Protein AF-A0A954GQ47-F1 (afdb_monomer)

Secondary structure (DSSP, 8-state):
----TT--EEEE--EETTTTEE-SPPPHHHHHHHHH---TT--EEEEEE--TT----B---HHHHTTTT-TT--EEEEEE-BPTTHHHHHHTSHHHHTS--EEEEEE-----

Nearest PDB structures (foldseek):
  8buu-assembly1_k  TM=4.950E-01  e=6.517E-01  Bacillus subtilis subsp. subtilis str. 168
  8fmw-assembly1_K  TM=4.708E-01  e=1.152E+00  Borreliella burgdorferi B31
  4v87-assembly2_CN  TM=4.931E-01  e=1.685E+00  Thermus thermophilus HB8
  8rd8-assembly1_KU  TM=4.985E-01  e=2.312E+00  Psychrobacter urativorans
  8apo-assembly1_Bk  TM=5.181E-01  e=4.088E+00  Polytomella magna

Radius of gyration: 13.81 Å; Cα contacts (8 Å, |Δi|>4): 212; chains: 1; bounding box: 42×29×35 Å

Mean predicted aligned error: 5.72 Å

Structure (mmCIF, N/CA/C/O backbone):
data_AF-A0A954GQ47-F1
#
_entry.id   AF-A0A954GQ47-F1
#
loop_
_atom_site.group_PDB
_atom_site.id
_atom_site.type_symbol
_atom_site.label_atom_id
_atom_site.label_alt_id
_atom_site.label_comp_id
_atom_site.label_asym_id
_atom_site.label_entity_id
_atom_site.label_seq_id
_atom_site.pdbx_PDB_ins_code
_atom_site.Cartn_x
_atom_site.Cartn_y
_atom_site.Cartn_z
_atom_site.occupancy
_atom_site.B_iso_or_equiv
_atom_site.auth_seq_id
_atom_site.auth_comp_id
_atom_site.auth_asym_id
_atom_site.auth_atom_id
_atom_site.pdbx_PDB_model_num
ATOM 1 N N . PRO A 1 1 ? -11.520 4.545 -7.623 1.00 65.44 1 PRO A N 1
ATOM 2 C CA . PRO A 1 1 ? -11.484 4.046 -6.224 1.00 65.44 1 PRO A CA 1
ATOM 3 C C . PRO A 1 1 ? -12.408 2.837 -6.035 1.00 65.44 1 PRO A C 1
ATOM 5 O O . PRO A 1 1 ? -13.519 2.845 -6.560 1.00 65.44 1 PRO A O 1
ATOM 8 N N . LEU A 1 2 ? -11.940 1.814 -5.318 1.00 77.38 2 LEU A N 1
ATOM 9 C CA . LEU A 1 2 ? -12.706 0.615 -4.978 1.00 77.38 2 LEU A CA 1
ATOM 10 C C . LEU A 1 2 ? -13.502 0.853 -3.686 1.00 77.38 2 LEU A C 1
ATOM 12 O O . LEU A 1 2 ? -13.011 1.496 -2.760 1.00 77.38 2 LEU A O 1
ATOM 16 N N . SER A 1 3 ? -14.732 0.339 -3.625 1.00 79.25 3 SER A N 1
ATOM 17 C CA . SER A 1 3 ? -15.572 0.373 -2.424 1.00 79.25 3 SER A CA 1
ATOM 18 C C . SER A 1 3 ? -16.220 -0.991 -2.241 1.00 79.25 3 SER A C 1
ATOM 20 O O . SER A 1 3 ? -17.156 -1.357 -2.950 1.00 79.25 3 SER A O 1
ATOM 22 N N . ILE A 1 4 ? -15.653 -1.772 -1.327 1.00 88.44 4 ILE A N 1
ATOM 23 C CA . ILE A 1 4 ? -16.102 -3.128 -1.013 1.00 88.44 4 ILE A CA 1
ATOM 24 C C . ILE A 1 4 ? -16.188 -3.196 0.515 1.00 88.44 4 ILE A C 1
ATOM 26 O O . ILE A 1 4 ? -15.195 -3.506 1.173 1.00 88.44 4 ILE A O 1
ATOM 30 N N . PRO A 1 5 ? -17.339 -2.837 1.110 1.00 86.25 5 PRO A N 1
ATOM 31 C CA . PRO A 1 5 ? -17.437 -2.605 2.549 1.00 86.25 5 PRO A CA 1
ATOM 32 C C . PRO A 1 5 ? -17.184 -3.870 3.369 1.00 86.25 5 PRO A C 1
ATOM 34 O O . PRO A 1 5 ? -16.755 -3.768 4.506 1.00 86.25 5 PRO A O 1
ATOM 37 N N . THR A 1 6 ? -17.403 -5.058 2.808 1.00 93.81 6 THR A N 1
ATOM 38 C CA . THR A 1 6 ? -17.178 -6.347 3.481 1.00 93.81 6 THR A CA 1
ATOM 39 C C . THR A 1 6 ? -15.790 -6.939 3.222 1.00 93.81 6 THR A C 1
ATOM 41 O O . THR A 1 6 ? -15.551 -8.084 3.593 1.00 93.81 6 THR A O 1
ATOM 44 N N . LEU A 1 7 ? -14.892 -6.220 2.539 1.00 96.38 7 LEU A N 1
ATOM 45 C CA . LEU A 1 7 ? -13.563 -6.732 2.216 1.00 96.38 7 LEU A CA 1
ATOM 46 C C . LEU A 1 7 ? -12.706 -6.816 3.481 1.00 96.38 7 LEU A C 1
ATOM 48 O O . LEU A 1 7 ? -12.434 -5.797 4.108 1.00 96.38 7 LEU A O 1
ATOM 52 N N . GLU A 1 8 ? -12.263 -8.023 3.829 1.00 96.69 8 GLU A N 1
ATOM 53 C CA . GLU A 1 8 ? -11.379 -8.254 4.981 1.00 96.69 8 GLU A CA 1
ATOM 54 C C . GLU A 1 8 ? -9.912 -8.459 4.581 1.00 96.69 8 GLU A C 1
ATOM 56 O O . GLU A 1 8 ? -9.016 -8.199 5.385 1.00 96.69 8 GLU A O 1
ATOM 61 N N . ARG A 1 9 ? -9.661 -8.884 3.339 1.00 96.69 9 ARG A N 1
ATOM 62 C CA . ARG A 1 9 ? -8.326 -9.144 2.799 1.00 96.69 9 ARG A CA 1
ATOM 63 C C . ARG A 1 9 ? -8.213 -8.649 1.362 1.00 96.69 9 ARG A C 1
ATOM 65 O O . ARG A 1 9 ? -9.130 -8.861 0.571 1.00 96.69 9 ARG A O 1
ATOM 72 N N . LEU A 1 10 ? -7.091 -8.011 1.047 1.00 95.50 10 LEU A N 1
ATOM 73 C CA . LEU A 1 10 ? -6.748 -7.538 -0.287 1.00 95.50 10 LEU A CA 1
ATOM 74 C C . LEU A 1 10 ? -5.342 -8.020 -0.631 1.00 95.50 10 LEU A C 1
ATOM 76 O O . LEU A 1 10 ? -4.389 -7.655 0.052 1.00 95.50 10 LEU A O 1
ATOM 80 N N . ASP A 1 11 ? -5.236 -8.799 -1.701 1.00 94.06 11 ASP A N 1
ATOM 81 C CA . ASP A 1 11 ? -3.969 -9.198 -2.302 1.00 94.06 11 ASP A CA 1
ATOM 82 C C . ASP A 1 11 ? -3.875 -8.536 -3.685 1.00 94.06 11 ASP A C 1
ATOM 84 O O . ASP A 1 11 ? -4.770 -8.688 -4.521 1.00 94.06 11 ASP A O 1
ATOM 88 N N . VAL A 1 12 ? -2.819 -7.758 -3.908 1.00 91.38 12 VAL A N 1
ATOM 89 C CA . VAL A 1 12 ? -2.489 -7.142 -5.198 1.00 91.38 12 VAL A CA 1
ATOM 90 C C . VAL A 1 12 ? -1.191 -7.765 -5.670 1.00 91.38 12 VAL A C 1
ATOM 92 O O . VAL A 1 12 ? -0.169 -7.623 -5.006 1.00 91.38 12 VAL A O 1
ATOM 95 N N . GLN A 1 13 ? -1.259 -8.475 -6.789 1.00 86.38 13 GLN A N 1
ATOM 96 C CA . GLN A 1 13 ? -0.138 -9.188 -7.390 1.00 86.38 13 GLN A CA 1
ATOM 97 C C . GLN A 1 13 ? -0.216 -9.023 -8.903 1.00 86.38 13 GLN A C 1
ATOM 99 O O . GLN A 1 13 ? -1.311 -8.971 -9.475 1.00 86.38 13 GLN A O 1
ATOM 104 N N . THR A 1 14 ? 0.936 -8.939 -9.552 1.00 79.31 14 THR A N 1
ATOM 105 C CA . THR A 1 14 ? 1.034 -8.889 -11.009 1.00 79.31 14 THR A CA 1
ATOM 106 C C . THR A 1 14 ? 1.507 -10.229 -11.542 1.00 79.31 14 THR A C 1
ATOM 108 O O . THR A 1 14 ? 2.604 -10.312 -12.042 1.00 79.31 14 THR A O 1
ATOM 111 N N . ASP A 1 15 ? 0.725 -11.301 -11.485 1.00 71.56 15 ASP A N 1
ATOM 112 C CA . ASP A 1 15 ? 1.230 -12.598 -11.968 1.00 71.56 15 ASP A CA 1
ATOM 113 C C . ASP A 1 15 ? 1.267 -12.695 -13.506 1.00 71.56 15 ASP A C 1
ATOM 115 O O . ASP A 1 15 ? 0.258 -12.467 -14.179 1.00 71.56 15 ASP A O 1
ATOM 119 N N . ASP A 1 16 ? 2.402 -13.131 -14.070 1.00 67.00 16 ASP A N 1
ATOM 120 C CA . ASP A 1 16 ? 2.456 -13.750 -15.397 1.00 67.00 16 ASP A CA 1
ATOM 121 C C . ASP A 1 16 ? 2.480 -15.282 -15.252 1.00 67.00 16 ASP A C 1
ATOM 123 O O . ASP A 1 16 ? 3.526 -15.878 -14.962 1.00 67.00 16 ASP A O 1
ATOM 127 N N . PRO A 1 17 ? 1.346 -15.965 -15.495 1.00 64.50 17 PRO A N 1
ATOM 128 C CA . PRO A 1 17 ? 1.260 -17.415 -15.362 1.00 64.50 17 PRO A CA 1
ATOM 129 C C . PRO A 1 17 ? 2.092 -18.176 -16.409 1.00 64.50 17 PRO A C 1
ATOM 131 O O . PRO A 1 17 ? 2.234 -19.392 -16.293 1.00 64.50 17 PRO A O 1
ATOM 134 N N . ILE A 1 18 ? 2.615 -17.500 -17.438 1.00 63.12 18 ILE A N 1
ATOM 135 C CA . ILE A 1 18 ? 3.419 -18.105 -18.507 1.00 63.12 18 ILE A CA 1
ATOM 136 C C . ILE A 1 18 ? 4.898 -18.121 -18.126 1.00 63.12 18 ILE A C 1
ATOM 138 O O . ILE A 1 18 ? 5.568 -19.138 -18.305 1.00 63.12 18 ILE A O 1
ATOM 142 N N . THR A 1 19 ? 5.417 -17.003 -17.621 1.00 62.12 19 THR A N 1
ATOM 143 C CA . THR A 1 19 ? 6.839 -16.870 -17.263 1.00 62.12 19 THR A CA 1
ATOM 144 C C . THR A 1 19 ? 7.116 -17.147 -15.788 1.00 62.12 19 THR A C 1
ATOM 146 O O . THR A 1 19 ? 8.277 -17.300 -15.414 1.00 62.12 19 THR A O 1
ATOM 149 N N . CYS A 1 20 ? 6.068 -17.247 -14.961 1.00 61.75 20 CYS A N 1
ATOM 150 C CA . CYS A 1 20 ? 6.158 -17.291 -13.499 1.00 61.75 20 CYS A CA 1
ATOM 151 C C . CYS A 1 20 ? 6.917 -16.088 -12.908 1.00 61.75 20 CYS A C 1
ATOM 153 O O . CYS A 1 20 ? 7.484 -16.191 -11.821 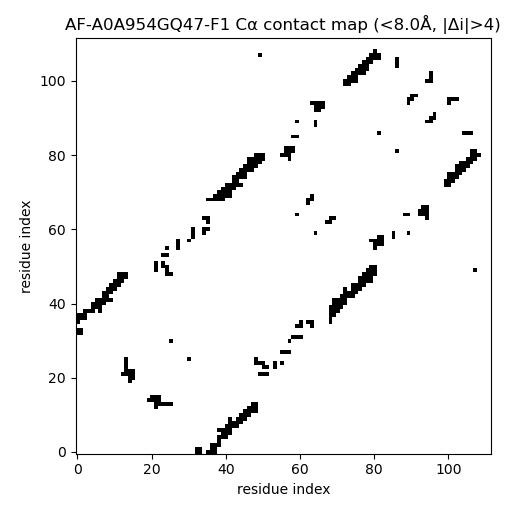1.00 61.75 20 CYS A O 1
ATOM 155 N N . LEU A 1 21 ? 6.948 -14.969 -13.636 1.00 66.12 21 LEU A N 1
ATOM 156 C CA . LEU A 1 21 ? 7.479 -1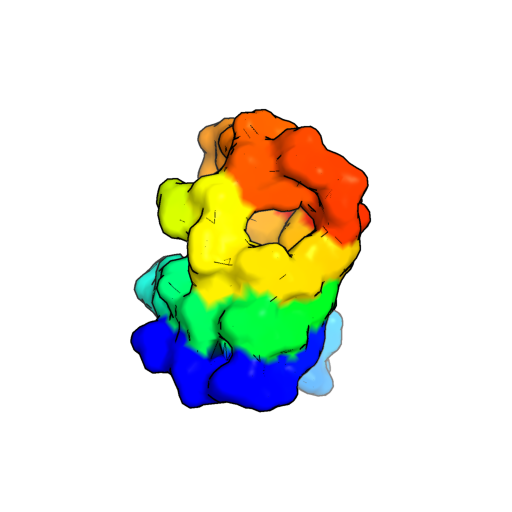3.682 -13.194 1.00 66.12 21 LEU A CA 1
ATOM 157 C C . LEU A 1 21 ? 6.324 -12.707 -12.955 1.00 66.12 21 LEU A C 1
ATOM 159 O O . LEU A 1 21 ? 5.183 -12.986 -13.329 1.00 66.12 21 LEU A O 1
ATOM 163 N N . ASN A 1 22 ? 6.622 -11.540 -12.378 1.00 66.50 22 ASN A N 1
ATOM 164 C CA . ASN A 1 22 ? 5.645 -10.459 -12.369 1.00 66.50 22 ASN A CA 1
ATOM 165 C C . ASN A 1 22 ? 5.376 -10.000 -13.823 1.00 66.50 22 ASN A C 1
ATOM 167 O O . ASN A 1 22 ? 6.313 -9.703 -14.565 1.00 66.50 22 ASN A O 1
ATOM 171 N N . GLY A 1 23 ? 4.107 -9.938 -14.239 1.00 72.38 23 GLY A N 1
ATOM 172 C CA . GLY A 1 23 ? 3.613 -9.658 -15.594 1.00 72.38 23 GL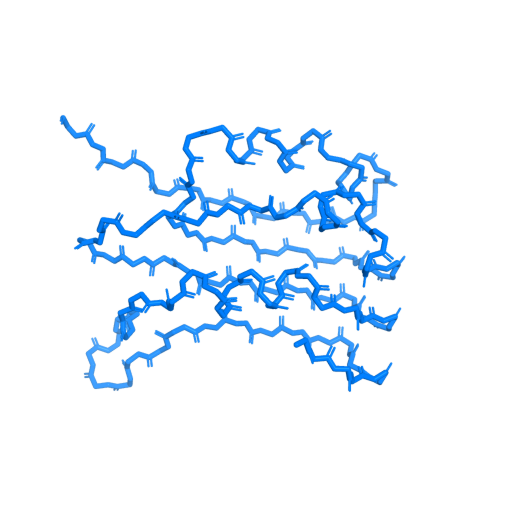Y A CA 1
ATOM 173 C C . GLY A 1 23 ? 3.772 -8.220 -16.075 1.00 72.38 23 GLY A C 1
ATOM 174 O O . GLY A 1 23 ? 3.027 -7.757 -16.940 1.00 72.38 23 GLY A O 1
ATOM 175 N N . GLY A 1 24 ? 4.772 -7.530 -15.538 1.00 83.25 24 GLY A N 1
ATOM 176 C CA . GLY A 1 24 ? 5.107 -6.152 -15.841 1.00 83.25 24 GLY A CA 1
ATOM 177 C C . GLY A 1 24 ? 4.526 -5.153 -14.840 1.00 83.25 24 GLY A C 1
ATOM 178 O O . GLY A 1 24 ? 3.786 -5.517 -13.924 1.00 83.25 24 GLY A O 1
ATOM 179 N N . PRO A 1 25 ? 4.886 -3.870 -14.995 1.00 87.38 25 PRO A N 1
ATOM 180 C CA . PRO A 1 25 ? 4.468 -2.836 -14.068 1.00 87.38 25 PRO A CA 1
ATOM 181 C C . PRO A 1 25 ? 2.989 -2.501 -14.225 1.00 87.38 25 PRO A C 1
ATOM 183 O O . PRO A 1 25 ? 2.480 -2.362 -15.340 1.00 87.38 25 PRO A O 1
ATOM 186 N N . LEU A 1 26 ? 2.318 -2.291 -13.092 1.00 89.00 26 LEU A N 1
ATOM 187 C CA . LEU A 1 26 ? 1.029 -1.614 -13.081 1.00 89.00 26 LEU A CA 1
ATOM 188 C C . LEU A 1 26 ? 1.230 -0.137 -13.403 1.00 89.00 26 LEU A C 1
ATOM 190 O O . LEU A 1 26 ? 2.242 0.476 -13.054 1.00 89.00 26 LEU A O 1
ATOM 194 N N . ASP A 1 27 ? 0.229 0.465 -14.037 1.00 90.06 27 ASP A N 1
ATOM 195 C CA . ASP A 1 27 ? 0.243 1.904 -14.210 1.00 90.06 27 ASP A CA 1
ATOM 196 C C . ASP A 1 27 ? 0.163 2.610 -12.842 1.00 90.06 27 ASP A C 1
ATOM 198 O O . ASP A 1 27 ? -0.499 2.164 -11.896 1.00 90.06 27 ASP A O 1
ATOM 202 N N . VAL A 1 28 ? 0.872 3.735 -12.731 1.00 90.88 28 VAL A N 1
ATOM 203 C CA . VAL A 1 28 ? 0.994 4.482 -11.472 1.00 90.88 28 VAL A CA 1
ATOM 204 C C . VAL A 1 28 ? -0.373 4.941 -10.959 1.00 90.88 28 VAL A C 1
ATOM 206 O O . VAL A 1 28 ? -0.585 4.985 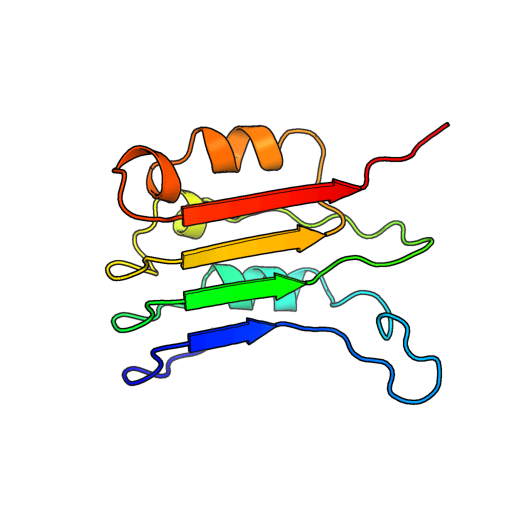-9.749 1.00 90.88 28 VAL A O 1
ATOM 209 N N . GLU A 1 29 ? -1.312 5.271 -11.848 1.00 92.56 29 GLU A N 1
ATOM 210 C CA . GLU A 1 29 ? -2.646 5.735 -11.464 1.00 92.56 29 GLU A CA 1
ATOM 211 C C . GLU A 1 29 ? -3.475 4.614 -10.819 1.00 92.56 29 GLU A C 1
ATOM 213 O O . GLU A 1 29 ? -4.130 4.839 -9.799 1.00 92.56 29 GLU A O 1
ATOM 218 N N . THR A 1 30 ? -3.398 3.392 -11.338 1.00 92.19 30 THR A N 1
ATOM 219 C CA . THR A 1 30 ? -4.014 2.197 -10.758 1.00 92.19 30 THR A CA 1
ATOM 220 C C . THR A 1 30 ? -3.462 1.929 -9.369 1.00 92.19 30 THR A C 1
ATOM 222 O O . THR A 1 30 ? -4.241 1.777 -8.425 1.00 92.19 30 THR A O 1
ATOM 225 N N . VAL A 1 31 ? -2.139 1.966 -9.201 1.00 93.12 31 VAL A N 1
ATOM 226 C CA . VAL A 1 31 ? -1.515 1.794 -7.882 1.00 93.12 31 VAL A CA 1
ATOM 227 C C . VAL A 1 31 ? -1.964 2.894 -6.914 1.00 93.12 31 VAL A C 1
ATOM 229 O O . VAL A 1 31 ? -2.394 2.598 -5.798 1.00 93.12 31 VAL A O 1
ATOM 232 N N . GLN A 1 32 ? -1.985 4.160 -7.345 1.00 93.31 32 GLN A N 1
ATOM 233 C CA . GLN A 1 32 ? -2.525 5.262 -6.536 1.00 93.31 32 GLN A CA 1
ATOM 234 C C . GLN A 1 32 ? -3.984 5.021 -6.135 1.00 93.31 32 GLN A C 1
ATOM 236 O O . GLN A 1 32 ? -4.359 5.250 -4.986 1.00 93.31 32 GLN A O 1
ATOM 241 N N . ASN A 1 33 ? -4.816 4.550 -7.063 1.00 94.00 33 ASN A N 1
ATOM 242 C CA . ASN A 1 33 ? -6.223 4.271 -6.809 1.00 94.00 33 ASN A CA 1
ATOM 243 C C . ASN A 1 33 ? -6.417 3.143 -5.792 1.00 94.00 33 ASN A C 1
ATOM 245 O O . ASN A 1 33 ? -7.314 3.248 -4.955 1.00 94.00 33 ASN A O 1
ATOM 249 N N . ILE A 1 34 ? -5.583 2.103 -5.829 1.00 94.06 34 ILE A N 1
ATOM 250 C CA . ILE A 1 34 ? -5.588 1.018 -4.841 1.00 94.06 34 ILE A CA 1
ATOM 251 C C . ILE A 1 34 ? -5.274 1.585 -3.454 1.00 94.06 34 ILE A C 1
ATOM 253 O O . ILE A 1 34 ? -6.100 1.475 -2.550 1.00 94.06 34 ILE A O 1
ATOM 257 N N . PHE A 1 35 ? -4.140 2.275 -3.296 1.00 94.38 35 PHE A N 1
ATOM 258 C CA . PHE A 1 35 ? -3.708 2.786 -1.990 1.00 94.38 35 PHE A CA 1
ATOM 259 C C . PHE A 1 35 ? -4.586 3.921 -1.440 1.00 94.38 35 PHE A C 1
ATOM 261 O O . PHE A 1 35 ? -4.619 4.124 -0.230 1.00 94.38 35 PHE A O 1
ATOM 268 N N . ARG A 1 36 ? -5.324 4.648 -2.291 1.00 93.88 36 ARG A N 1
ATOM 269 C CA . ARG A 1 36 ? -6.317 5.662 -1.876 1.00 93.88 36 ARG A CA 1
ATOM 270 C C . ARG A 1 36 ? -7.708 5.095 -1.599 1.00 93.88 36 ARG A C 1
ATOM 272 O O . ARG A 1 36 ? -8.572 5.828 -1.119 1.00 93.88 36 ARG A O 1
ATOM 279 N N . SER A 1 37 ? -7.968 3.836 -1.946 1.00 93.88 37 SER A N 1
ATOM 280 C CA . SER A 1 37 ? -9.280 3.230 -1.711 1.00 93.88 37 SER A CA 1
ATOM 281 C C . SER A 1 37 ? -9.533 3.063 -0.215 1.00 93.88 37 SER A C 1
ATOM 283 O O . SER A 1 37 ? -8.601 2.863 0.562 1.00 93.88 37 SER A O 1
ATOM 285 N N . SER A 1 38 ? -10.797 3.188 0.187 1.00 92.69 38 SER A N 1
ATOM 286 C CA . SER A 1 38 ? -11.207 3.055 1.583 1.00 92.69 38 SER A CA 1
ATOM 287 C C . SER A 1 38 ? -11.833 1.691 1.809 1.00 92.69 38 SER A C 1
ATOM 289 O O . SER A 1 38 ? -12.781 1.315 1.114 1.00 92.69 38 SER A O 1
ATOM 291 N N . PHE A 1 39 ? -11.313 0.970 2.795 1.00 93.44 39 PHE A N 1
ATOM 292 C CA . PHE A 1 39 ? -11.804 -0.343 3.175 1.00 93.44 39 PHE A CA 1
ATOM 293 C C . PHE A 1 39 ? -11.966 -0.403 4.689 1.00 93.44 39 PHE A C 1
ATOM 295 O O . PHE A 1 39 ? -11.035 -0.703 5.434 1.00 93.44 39 PHE A O 1
ATOM 302 N N . GLU A 1 40 ? -13.184 -0.122 5.146 1.00 92.50 40 GLU A N 1
ATOM 303 C CA . GLU A 1 40 ? -13.490 -0.030 6.573 1.00 92.50 40 GLU A CA 1
ATOM 304 C C . GLU A 1 40 ? -13.225 -1.340 7.316 1.00 92.50 40 GLU A C 1
ATOM 306 O O . GLU A 1 40 ? -12.774 -1.295 8.452 1.00 92.50 40 GLU A O 1
ATOM 311 N N . ASN A 1 41 ? -13.459 -2.498 6.693 1.00 95.00 41 ASN A N 1
ATOM 312 C CA . ASN A 1 41 ? -13.315 -3.807 7.338 1.00 95.00 41 ASN A CA 1
ATOM 313 C C . ASN A 1 41 ? -12.018 -4.551 6.983 1.00 95.00 41 ASN A C 1
ATOM 315 O O . ASN A 1 41 ? -11.837 -5.686 7.431 1.00 95.00 41 ASN A O 1
ATOM 319 N N . LEU A 1 42 ? -11.104 -3.928 6.230 1.00 95.69 42 LEU A N 1
ATOM 320 C CA . LEU A 1 42 ? -9.870 -4.586 5.803 1.00 95.69 42 LEU A CA 1
ATOM 321 C C . LEU A 1 42 ? -8.950 -4.835 6.993 1.00 95.69 42 LEU A C 1
ATOM 323 O O . LEU A 1 42 ? -8.665 -3.928 7.771 1.00 95.69 42 LEU A O 1
ATOM 327 N N 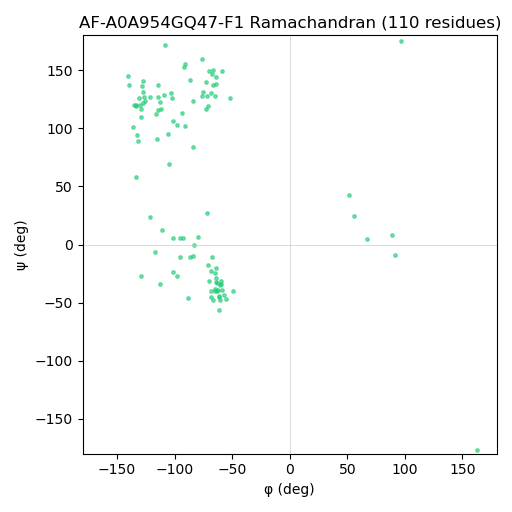. ARG A 1 43 ? -8.470 -6.070 7.111 1.00 95.38 43 ARG A N 1
ATOM 328 C CA . ARG A 1 43 ? -7.562 -6.528 8.167 1.00 95.38 43 ARG A CA 1
ATOM 329 C C . ARG A 1 43 ? -6.188 -6.873 7.623 1.00 95.38 43 ARG A C 1
ATOM 331 O O . ARG A 1 43 ? -5.204 -6.654 8.324 1.00 95.38 43 ARG A O 1
ATOM 338 N N . GLU A 1 44 ? -6.123 -7.388 6.401 1.00 96.44 44 GLU A N 1
ATOM 339 C CA . GLU A 1 44 ? -4.886 -7.804 5.741 1.00 96.44 44 GLU A CA 1
ATOM 340 C C . GLU A 1 44 ? -4.777 -7.136 4.370 1.00 96.44 44 GLU A C 1
ATOM 342 O O . GLU A 1 44 ? -5.701 -7.216 3.559 1.00 96.44 44 GLU A O 1
ATOM 347 N N . PHE A 1 45 ? -3.648 -6.478 4.120 1.00 95.19 45 PHE A N 1
ATOM 348 C CA . PHE A 1 45 ? -3.321 -5.913 2.818 1.00 95.19 45 PHE A CA 1
ATOM 349 C C . PHE A 1 45 ? -1.924 -6.368 2.401 1.00 95.19 45 PHE A C 1
ATOM 351 O O . PHE A 1 45 ? -0.939 -6.026 3.055 1.00 95.19 45 PHE A O 1
ATOM 358 N N . CYS A 1 46 ? -1.855 -7.120 1.309 1.00 94.38 46 CYS A N 1
ATOM 359 C CA . CYS A 1 46 ? -0.623 -7.525 0.655 1.00 94.38 46 CYS A CA 1
ATOM 360 C C . CYS A 1 46 ? -0.550 -6.874 -0.733 1.00 94.38 46 CYS A C 1
ATOM 362 O O . CYS A 1 46 ? -1.482 -6.991 -1.529 1.00 94.38 46 CYS A O 1
ATOM 364 N N . ALA A 1 47 ? 0.548 -6.185 -1.024 1.00 92.38 47 ALA A N 1
ATOM 365 C CA . ALA A 1 47 ? 0.840 -5.615 -2.331 1.00 92.38 47 ALA A CA 1
ATOM 366 C C . ALA A 1 47 ? 2.242 -6.040 -2.769 1.00 92.38 47 ALA A C 1
ATOM 368 O O . ALA A 1 47 ? 3.234 -5.578 -2.206 1.00 92.38 47 ALA A O 1
ATOM 369 N N . ASP A 1 48 ? 2.300 -6.907 -3.772 1.00 89.94 48 ASP A N 1
ATOM 370 C CA . ASP A 1 48 ? 3.513 -7.242 -4.505 1.00 89.94 48 ASP A CA 1
ATOM 371 C C . ASP A 1 48 ? 3.498 -6.476 -5.830 1.00 89.94 48 ASP A C 1
ATOM 373 O O . ASP A 1 48 ? 2.702 -6.745 -6.730 1.00 89.94 48 ASP A O 1
ATOM 377 N N . LEU A 1 49 ? 4.336 -5.448 -5.883 1.00 88.56 49 LEU A N 1
ATOM 378 C CA . LEU A 1 49 ? 4.522 -4.540 -7.007 1.00 88.56 49 LEU A CA 1
ATOM 379 C C . LEU A 1 49 ? 5.984 -4.569 -7.478 1.00 88.56 49 LEU A C 1
ATOM 381 O O . LEU A 1 49 ? 6.485 -3.579 -8.021 1.00 88.56 49 LEU A O 1
ATOM 385 N N . GLU A 1 50 ? 6.704 -5.657 -7.202 1.00 85.25 50 GLU A N 1
ATOM 386 C CA . GLU A 1 50 ? 8.085 -5.838 -7.638 1.00 85.25 50 GLU A CA 1
ATOM 387 C C . GLU A 1 50 ? 8.131 -6.080 -9.142 1.00 85.25 50 GLU A C 1
ATOM 389 O O . GLU A 1 50 ? 7.450 -6.949 -9.673 1.00 85.25 50 GLU A O 1
ATOM 394 N N . VAL A 1 51 ? 8.945 -5.319 -9.865 1.00 80.69 51 VAL A N 1
ATOM 395 C CA . VAL A 1 51 ? 9.058 -5.506 -11.313 1.00 80.69 51 VAL A CA 1
ATOM 396 C C . VAL A 1 51 ? 10.522 -5.509 -11.689 1.00 80.69 51 VAL A C 1
ATOM 398 O O . VAL A 1 51 ? 11.231 -4.522 -11.481 1.00 80.69 51 VAL A O 1
ATOM 401 N N . TYR A 1 52 ? 10.963 -6.625 -12.262 1.00 76.50 52 TYR A N 1
ATOM 402 C CA . TYR A 1 52 ? 12.328 -6.772 -12.744 1.00 76.50 52 TYR A CA 1
ATOM 403 C C . TYR A 1 52 ? 12.575 -5.835 -13.934 1.00 76.50 52 TYR A C 1
ATOM 405 O O . TYR A 1 52 ? 11.717 -5.712 -14.807 1.00 76.50 52 TYR A O 1
ATOM 413 N N . GLU A 1 53 ? 13.736 -5.172 -13.961 1.00 73.94 53 GLU A N 1
ATOM 414 C CA . GLU A 1 53 ? 14.160 -4.284 -15.061 1.00 73.94 53 GLU A CA 1
ATOM 415 C C . GLU A 1 53 ? 13.120 -3.211 -15.450 1.00 73.94 53 GLU A C 1
ATOM 417 O O . GLU A 1 53 ? 12.881 -2.941 -16.628 1.00 73.94 53 GLU A O 1
ATOM 422 N N . SER A 1 54 ? 12.489 -2.574 -14.457 1.00 77.75 54 SER A N 1
ATOM 423 C CA . SER A 1 54 ? 11.513 -1.503 -14.687 1.00 77.75 54 SER A CA 1
ATOM 424 C C . SER A 1 54 ? 11.983 -0.149 -14.167 1.00 77.75 54 SER A C 1
ATOM 426 O O . SER A 1 54 ? 12.460 -0.033 -13.041 1.00 77.75 54 SER A O 1
ATOM 428 N N . ASP A 1 55 ? 11.749 0.894 -14.965 1.00 81.81 55 ASP A N 1
ATOM 429 C CA . ASP A 1 55 ? 11.934 2.297 -14.572 1.00 81.81 55 ASP A CA 1
ATOM 430 C C . ASP A 1 55 ? 10.732 2.871 -13.796 1.00 81.81 55 ASP A C 1
ATOM 432 O O . ASP A 1 55 ? 10.724 4.053 -13.440 1.00 81.81 55 ASP A O 1
ATOM 436 N N . VAL A 1 56 ? 9.682 2.073 -13.567 1.00 86.19 56 VAL A N 1
ATOM 437 C CA . VAL A 1 56 ? 8.498 2.525 -12.831 1.00 86.19 56 VAL A CA 1
ATOM 438 C C . VAL A 1 56 ? 8.807 2.573 -11.341 1.00 86.19 56 VAL A C 1
ATOM 440 O O . VAL A 1 56 ? 9.244 1.592 -10.745 1.00 86.19 56 VAL A O 1
ATOM 443 N N . GLU A 1 57 ? 8.522 3.726 -10.741 1.00 90.00 57 GLU A N 1
ATOM 444 C CA . GLU A 1 57 ? 8.647 3.946 -9.306 1.00 90.00 57 GLU A CA 1
ATOM 445 C C . GLU A 1 57 ? 7.299 4.365 -8.720 1.00 90.00 57 GLU A C 1
ATOM 447 O O . GLU A 1 57 ? 6.679 5.341 -9.164 1.00 90.00 57 GLU A O 1
ATOM 452 N N . TYR A 1 58 ? 6.859 3.659 -7.683 1.00 91.56 58 TYR A N 1
ATOM 453 C CA . TYR A 1 58 ? 5.612 3.943 -6.988 1.00 91.56 58 TYR A CA 1
ATOM 454 C C . TYR A 1 58 ? 5.819 4.896 -5.811 1.00 91.56 58 TYR A C 1
ATOM 456 O O . TYR A 1 58 ? 6.893 4.998 -5.216 1.00 91.56 58 TYR A O 1
ATOM 464 N N . MET A 1 59 ? 4.748 5.602 -5.459 1.00 93.81 59 MET A N 1
ATOM 465 C CA . MET A 1 59 ? 4.683 6.459 -4.279 1.00 93.81 59 MET A CA 1
ATOM 466 C C . MET A 1 59 ? 3.471 6.091 -3.443 1.00 93.81 59 MET A C 1
ATOM 468 O O . MET A 1 59 ? 2.382 5.879 -3.977 1.00 93.81 59 MET A O 1
ATOM 472 N N . LEU A 1 60 ? 3.634 6.114 -2.129 1.00 94.00 60 LEU A N 1
ATOM 473 C CA . LEU A 1 60 ? 2.548 5.920 -1.191 1.00 94.00 60 LEU A CA 1
ATOM 474 C C . LEU A 1 60 ? 1.822 7.259 -0.966 1.00 94.00 60 LEU A C 1
ATOM 476 O O . LEU A 1 60 ? 2.451 8.268 -0.601 1.00 94.00 60 LEU A O 1
ATOM 480 N N . PRO A 1 61 ? 0.499 7.305 -1.210 1.00 95.12 61 PRO A N 1
ATOM 481 C CA . PRO A 1 61 ? -0.300 8.501 -0.983 1.00 95.12 61 PRO A CA 1
ATOM 482 C C . PRO A 1 61 ? -0.375 8.824 0.512 1.00 95.12 61 PRO A C 1
ATOM 484 O O . PRO A 1 61 ? -0.329 7.934 1.362 1.00 95.12 61 PRO A O 1
ATOM 487 N N . GLN A 1 62 ? -0.505 10.109 0.850 1.00 94.44 62 GLN A N 1
ATOM 488 C CA . GLN A 1 62 ? -0.513 10.542 2.250 1.00 94.44 62 GLN A CA 1
ATOM 489 C C . GLN A 1 62 ? -1.705 9.963 3.019 1.00 94.44 62 GLN A C 1
ATOM 491 O O . GLN A 1 62 ? -1.575 9.626 4.187 1.00 94.44 62 GLN A O 1
ATOM 496 N N . GLU A 1 63 ? -2.843 9.784 2.353 1.00 92.62 63 GLU A N 1
ATOM 497 C CA . GLU A 1 63 ? -4.048 9.185 2.922 1.00 92.62 63 GLU A CA 1
ATOM 498 C C . GLU A 1 63 ? -3.802 7.763 3.437 1.00 92.62 63 GLU A C 1
ATOM 500 O O . GLU A 1 63 ? -4.297 7.410 4.508 1.00 92.62 63 GLU A O 1
ATOM 505 N N . PHE A 1 64 ? -2.995 6.985 2.706 1.00 93.62 64 PHE A N 1
ATOM 506 C CA . PHE A 1 64 ? -2.574 5.646 3.112 1.00 93.62 64 PHE A CA 1
ATOM 507 C C . PHE A 1 64 ? -1.631 5.700 4.316 1.00 93.62 64 PHE A C 1
ATOM 509 O O . PHE A 1 64 ? -1.823 4.973 5.284 1.00 93.62 64 PHE A O 1
ATOM 516 N N . LEU A 1 65 ? -0.648 6.605 4.297 1.00 94.25 65 LEU A N 1
ATOM 517 C CA . LEU A 1 65 ? 0.298 6.797 5.406 1.00 94.25 65 LEU A CA 1
ATOM 518 C C . LEU A 1 65 ? -0.391 7.281 6.694 1.00 94.25 65 LEU A C 1
ATOM 520 O O . LEU A 1 65 ? 0.017 6.936 7.804 1.00 94.25 65 LEU A O 1
ATOM 524 N N . ASP A 1 66 ? -1.454 8.065 6.561 1.00 93.50 66 ASP A N 1
ATOM 525 C CA . ASP A 1 66 ? -2.297 8.482 7.678 1.00 93.50 66 ASP A CA 1
ATOM 526 C C . ASP A 1 66 ? -3.149 7.322 8.231 1.00 93.50 66 ASP A C 1
ATOM 528 O O . ASP A 1 66 ? -3.704 7.443 9.321 1.00 93.50 66 ASP A O 1
ATOM 532 N N . GLY A 1 67 ? -3.310 6.230 7.473 1.00 91.00 67 GLY A N 1
ATOM 533 C CA . GLY A 1 67 ?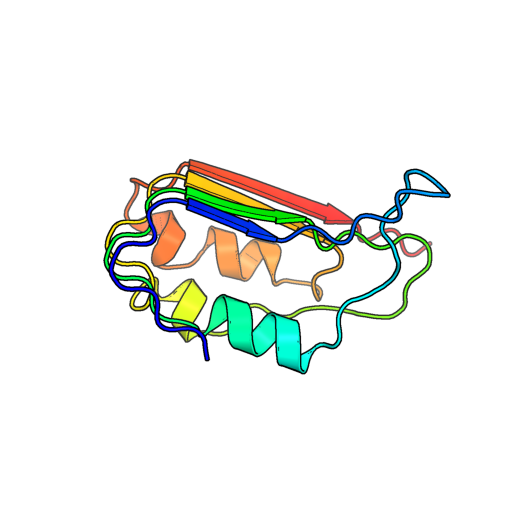 -4.099 5.046 7.826 1.00 91.00 67 GLY A CA 1
ATOM 534 C C . GLY A 1 67 ? -5.612 5.263 7.909 1.00 91.00 67 GLY A C 1
ATOM 535 O O . GLY A 1 67 ? -6.358 4.346 8.248 1.00 91.00 67 GLY A O 1
ATOM 536 N N . LYS A 1 68 ? -6.101 6.461 7.568 1.00 90.06 68 LYS A N 1
ATOM 537 C CA . LYS A 1 68 ? -7.521 6.838 7.696 1.00 90.06 68 LYS A CA 1
ATOM 538 C C . LYS A 1 68 ? -8.442 6.019 6.797 1.00 90.06 68 LYS A C 1
ATOM 540 O O . LYS A 1 68 ? -9.613 5.848 7.121 1.00 90.06 68 LYS A O 1
ATOM 545 N N . ASN A 1 69 ? -7.928 5.544 5.667 1.00 91.62 69 ASN A N 1
ATOM 546 C CA . ASN A 1 69 ? -8.676 4.736 4.711 1.00 91.62 69 ASN A CA 1
ATOM 547 C C . ASN A 1 69 ? -8.713 3.242 5.076 1.00 91.62 69 ASN A C 1
ATOM 549 O O . ASN A 1 69 ? -9.474 2.501 4.459 1.00 91.62 69 ASN A O 1
ATOM 553 N N . LEU A 1 70 ? -7.928 2.805 6.068 1.00 93.12 70 LEU A N 1
ATOM 554 C CA . LEU A 1 70 ? -7.797 1.404 6.486 1.00 93.12 70 LEU A CA 1
ATOM 555 C C . LEU A 1 70 ? -7.874 1.277 8.022 1.00 93.12 70 LEU A C 1
ATOM 557 O O . LEU A 1 70 ? -6.946 0.766 8.653 1.00 93.12 70 LEU A O 1
ATOM 561 N N . PRO A 1 71 ? -8.969 1.735 8.656 1.00 91.44 71 PRO A N 1
ATOM 562 C CA . PRO A 1 71 ? -9.036 1.913 10.110 1.00 91.44 71 PRO A CA 1
ATOM 563 C C . PRO A 1 71 ? -8.905 0.614 10.920 1.00 91.44 71 PRO A C 1
ATOM 565 O O . PRO A 1 71 ? -8.595 0.666 12.107 1.00 91.44 71 PRO A O 1
ATOM 568 N N . ASN A 1 72 ? -9.152 -0.546 10.304 1.00 92.75 72 ASN A N 1
ATOM 569 C CA . ASN A 1 72 ? -9.119 -1.856 10.959 1.00 92.75 72 ASN A CA 1
ATOM 570 C C . ASN A 1 72 ? -7.946 -2.744 10.506 1.00 92.75 72 ASN A C 1
ATOM 572 O O . ASN A 1 72 ? -7.939 -3.943 10.816 1.00 92.75 72 ASN A O 1
ATOM 576 N N . LEU A 1 73 ? -6.960 -2.176 9.800 1.00 93.50 73 LEU A N 1
ATOM 577 C CA . LEU A 1 73 ? -5.816 -2.926 9.292 1.00 93.50 73 LEU A CA 1
ATOM 578 C C . LEU A 1 73 ? -4.968 -3.493 10.438 1.00 93.50 73 LEU A C 1
ATOM 580 O O . LEU A 1 73 ? -4.702 -2.826 11.436 1.00 93.50 73 LEU A O 1
ATOM 584 N N . LYS A 1 74 ? -4.524 -4.741 10.279 1.00 93.19 74 LYS A N 1
ATOM 585 C CA . LYS A 1 74 ? -3.696 -5.478 11.251 1.00 93.19 74 LYS A CA 1
ATOM 586 C C . LYS A 1 74 ? -2.453 -6.105 10.624 1.00 93.19 74 LYS A C 1
ATOM 588 O O . LYS A 1 74 ? -1.459 -6.329 11.313 1.00 93.19 74 LYS A O 1
ATOM 593 N N . GLY A 1 75 ? -2.505 -6.414 9.335 1.00 93.50 75 GLY A N 1
ATOM 594 C CA . GLY A 1 75 ? -1.389 -6.949 8.567 1.00 93.50 75 GLY A CA 1
ATOM 595 C C . GLY A 1 75 ? -1.165 -6.118 7.317 1.00 93.50 75 GLY A C 1
ATOM 596 O O . GLY A 1 75 ? -2.116 -5.842 6.585 1.00 93.50 75 GLY A O 1
ATOM 597 N N . LEU A 1 76 ? 0.086 -5.732 7.094 1.00 94.25 76 LEU A N 1
ATOM 598 C CA . LEU A 1 76 ? 0.529 -5.046 5.896 1.00 94.25 76 LEU A CA 1
ATOM 599 C C . LEU A 1 76 ? 1.778 -5.735 5.347 1.00 94.25 76 LEU A C 1
ATOM 601 O O . LEU A 1 76 ? 2.784 -5.882 6.038 1.00 94.25 76 LEU A O 1
ATOM 605 N N . GLU A 1 77 ? 1.741 -6.107 4.083 1.00 92.81 77 GLU A N 1
ATOM 606 C CA . GLU A 1 77 ? 2.917 -6.535 3.344 1.00 92.81 77 GLU A CA 1
ATOM 607 C C . GLU A 1 77 ? 2.990 -5.720 2.067 1.00 92.81 77 GLU A C 1
ATOM 609 O O . GLU A 1 77 ? 2.035 -5.678 1.297 1.00 92.81 77 GLU A O 1
ATOM 614 N N . VAL A 1 78 ? 4.099 -5.014 1.881 1.00 90.88 78 VAL A N 1
ATOM 615 C CA . VAL A 1 78 ? 4.306 -4.189 0.697 1.00 90.88 78 VAL A CA 1
ATOM 616 C C . VAL A 1 78 ? 5.714 -4.437 0.189 1.00 90.88 78 VAL A C 1
ATOM 618 O O . VAL A 1 78 ? 6.697 -4.215 0.900 1.00 90.88 78 VAL A O 1
ATOM 621 N N . VAL A 1 79 ? 5.791 -4.908 -1.046 1.00 89.06 79 VAL A N 1
ATOM 622 C CA . VAL A 1 79 ? 7.029 -5.170 -1.773 1.00 89.06 79 VAL A CA 1
ATOM 623 C C . VAL A 1 79 ? 6.922 -4.471 -3.117 1.00 89.06 79 VAL A C 1
ATOM 625 O O . VAL A 1 79 ? 5.863 -4.495 -3.740 1.00 89.06 79 VAL A O 1
ATOM 628 N N . GLY A 1 80 ? 7.984 -3.801 -3.555 1.00 88.31 80 GLY A N 1
ATOM 629 C CA . GLY A 1 80 ? 7.989 -3.216 -4.890 1.00 88.31 80 GLY A CA 1
ATOM 630 C C . GLY A 1 80 ? 9.042 -2.151 -5.137 1.00 88.31 80 GLY A C 1
ATOM 631 O O . GLY A 1 80 ? 9.862 -1.819 -4.278 1.00 88.31 80 GLY A O 1
ATOM 632 N N . ASN A 1 81 ? 8.983 -1.594 -6.345 1.00 88.44 81 ASN A N 1
ATOM 633 C CA . ASN A 1 81 ? 9.878 -0.534 -6.796 1.00 88.44 81 ASN A CA 1
ATOM 634 C C . ASN A 1 81 ? 9.327 0.820 -6.323 1.00 88.44 81 ASN A C 1
ATOM 636 O O . ASN A 1 81 ? 8.590 1.494 -7.043 1.00 88.44 81 ASN A O 1
ATOM 640 N N . PHE A 1 82 ? 9.620 1.211 -5.083 1.00 89.50 82 PHE A N 1
ATOM 641 C CA . PHE A 1 82 ? 9.192 2.503 -4.541 1.00 89.50 82 PHE A CA 1
ATOM 642 C C . PHE A 1 82 ? 10.242 3.593 -4.748 1.00 89.50 82 PHE A C 1
ATOM 644 O O . PHE A 1 82 ? 11.444 3.334 -4.812 1.00 89.50 82 PHE A O 1
ATOM 651 N N . ARG A 1 83 ? 9.788 4.850 -4.824 1.00 91.44 83 ARG A N 1
ATOM 652 C CA . ARG A 1 83 ? 10.701 5.998 -4.846 1.00 91.44 83 ARG A CA 1
ATOM 653 C C . ARG A 1 83 ? 11.579 6.028 -3.599 1.00 91.44 83 ARG A C 1
ATOM 655 O O . ARG A 1 83 ? 11.154 5.682 -2.496 1.00 91.44 83 ARG A O 1
ATOM 662 N N . SER A 1 84 ? 12.789 6.558 -3.764 1.00 87.69 84 SER A N 1
ATOM 663 C CA . SER A 1 84 ? 13.714 6.764 -2.650 1.00 87.69 84 SER A CA 1
ATOM 664 C C . SER A 1 84 ? 13.049 7.535 -1.502 1.00 87.69 84 SER A C 1
ATOM 666 O O . SER A 1 84 ? 12.494 8.619 -1.691 1.00 87.69 84 SER A O 1
ATOM 668 N N . GLY A 1 85 ? 13.108 6.954 -0.302 1.00 89.25 85 GLY A N 1
ATOM 669 C CA . GLY A 1 85 ? 12.534 7.516 0.918 1.00 89.25 85 GLY A CA 1
ATOM 670 C C . GLY A 1 85 ? 11.099 7.081 1.232 1.00 89.25 85 GLY A C 1
ATOM 671 O O . GLY A 1 85 ? 10.654 7.334 2.351 1.00 89.25 85 GLY A O 1
ATOM 672 N N . GLU A 1 86 ? 10.386 6.395 0.333 1.00 91.38 86 GLU A N 1
ATOM 673 C CA . GLU A 1 86 ? 9.022 5.909 0.601 1.00 91.38 86 GLU A CA 1
ATOM 674 C C . GLU A 1 86 ? 8.982 4.864 1.716 1.00 91.38 86 GLU A C 1
ATOM 676 O O . GLU A 1 86 ? 8.128 4.963 2.598 1.00 91.38 86 GLU A O 1
ATOM 681 N N . GLN A 1 87 ? 9.948 3.940 1.766 1.00 89.31 87 GLN A N 1
ATOM 682 C CA . GLN A 1 87 ? 10.095 3.026 2.900 1.00 89.31 87 GLN A CA 1
ATOM 683 C C . GLN A 1 87 ? 10.214 3.791 4.222 1.00 89.31 87 GLN A C 1
ATOM 685 O O . GLN A 1 87 ? 9.499 3.495 5.180 1.00 89.31 87 GLN A O 1
ATOM 690 N N . SER A 1 88 ? 11.060 4.822 4.271 1.00 90.19 88 SER A N 1
ATOM 691 C CA . SER A 1 88 ? 11.201 5.677 5.453 1.00 90.19 88 SER A CA 1
ATOM 692 C C . SER A 1 88 ? 9.904 6.423 5.773 1.00 90.19 88 SER A C 1
ATOM 694 O O . SER A 1 88 ? 9.550 6.535 6.947 1.00 90.19 88 SER A O 1
ATOM 696 N N . ARG A 1 89 ? 9.169 6.920 4.765 1.00 93.38 89 ARG A N 1
ATOM 697 C CA . ARG A 1 89 ? 7.854 7.558 4.957 1.00 93.38 89 ARG A CA 1
ATOM 698 C C . ARG A 1 89 ? 6.848 6.577 5.555 1.00 93.38 89 ARG A C 1
ATOM 700 O O . ARG A 1 89 ? 6.167 6.950 6.504 1.00 93.38 89 ARG A O 1
ATOM 707 N N . LEU A 1 90 ? 6.789 5.340 5.059 1.00 91.88 90 LEU A N 1
ATOM 708 C CA . LEU A 1 90 ? 5.896 4.291 5.555 1.00 91.88 90 LEU A CA 1
ATOM 709 C C . LEU A 1 90 ? 6.257 3.860 6.978 1.00 91.88 90 LEU A C 1
ATOM 711 O O . LEU A 1 90 ? 5.392 3.849 7.850 1.00 91.88 90 LEU A O 1
ATOM 715 N N . GLN A 1 91 ? 7.532 3.592 7.255 1.00 89.75 91 GLN A N 1
ATOM 716 C CA . GLN A 1 91 ? 8.011 3.235 8.597 1.00 89.75 91 GLN A CA 1
ATOM 717 C C . GLN A 1 91 ? 7.725 4.326 9.638 1.00 89.75 91 GLN A C 1
ATOM 719 O O . GLN A 1 91 ? 7.485 4.031 10.806 1.00 89.75 91 GLN A O 1
ATOM 724 N N . ASN A 1 92 ? 7.725 5.592 9.218 1.00 90.88 92 ASN A N 1
ATOM 725 C CA . ASN A 1 92 ? 7.433 6.741 10.075 1.00 90.88 92 ASN A CA 1
ATOM 726 C C . ASN A 1 92 ? 5.974 7.212 10.014 1.00 90.88 92 ASN A C 1
ATOM 728 O O . ASN A 1 92 ? 5.640 8.243 10.603 1.00 90.88 92 ASN A O 1
ATOM 732 N N . SER A 1 93 ? 5.118 6.488 9.301 1.00 92.56 93 SER A N 1
ATOM 733 C CA . SER A 1 93 ? 3.725 6.859 9.089 1.00 92.56 93 SER A CA 1
ATOM 734 C C . SER A 1 93 ? 2.860 6.589 10.320 1.00 92.56 93 SER A C 1
ATOM 736 O O . SER A 1 93 ? 3.213 5.783 11.184 1.00 92.56 93 SER A O 1
ATOM 738 N N . VAL A 1 94 ? 1.705 7.253 10.397 1.00 92.50 94 VAL A N 1
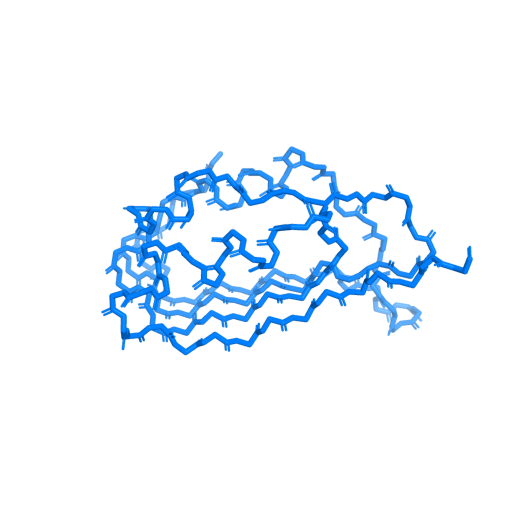ATOM 739 C CA . VAL A 1 94 ? 0.711 7.003 11.454 1.00 92.50 94 VAL A CA 1
ATOM 740 C C . VAL A 1 94 ? 0.202 5.564 11.362 1.00 92.50 94 VAL A C 1
ATOM 742 O O . VAL A 1 94 ? 0.110 4.892 12.387 1.00 92.50 94 VAL A O 1
ATOM 745 N N . LEU A 1 95 ? -0.003 5.068 10.133 1.00 91.56 95 LEU A N 1
ATOM 746 C CA . LEU A 1 95 ? -0.443 3.702 9.844 1.00 91.56 95 LEU A CA 1
ATOM 747 C C . LEU A 1 95 ? 0.379 2.638 10.593 1.00 91.56 95 LEU A C 1
ATOM 749 O O . LEU A 1 95 ? -0.189 1.663 11.077 1.00 91.56 95 LEU A O 1
ATOM 753 N N . LEU A 1 96 ? 1.701 2.819 10.703 1.00 89.81 96 LEU A N 1
ATOM 754 C CA . LEU A 1 96 ? 2.581 1.861 11.386 1.00 89.81 96 LEU A CA 1
ATOM 755 C C . LEU A 1 96 ? 2.926 2.242 12.831 1.00 89.81 96 LEU A C 1
ATOM 757 O O . LEU A 1 96 ? 3.187 1.356 13.646 1.00 89.81 96 LEU A O 1
ATOM 761 N N . ARG A 1 97 ? 2.924 3.535 13.177 1.00 80.56 97 ARG A N 1
ATOM 762 C CA . ARG A 1 97 ? 3.302 4.009 14.521 1.00 80.56 97 ARG A CA 1
ATOM 763 C C . ARG A 1 97 ? 2.290 3.659 15.606 1.00 80.56 97 ARG A C 1
ATOM 765 O O . ARG A 1 97 ? 2.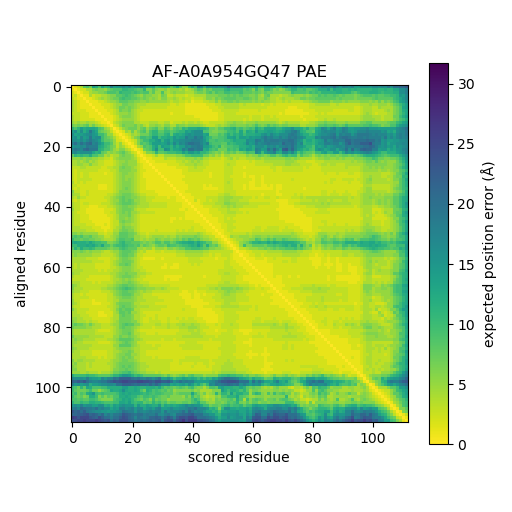708 3.400 16.731 1.00 80.56 97 ARG A O 1
ATOM 772 N N . ASP A 1 98 ? 1.003 3.581 15.274 1.00 67.94 98 ASP A N 1
ATOM 773 C CA . ASP A 1 98 ? -0.048 3.282 16.258 1.00 67.94 98 ASP A CA 1
ATOM 774 C C . ASP A 1 98 ? -0.161 1.779 16.608 1.00 67.94 98 ASP A C 1
ATOM 776 O O . ASP A 1 98 ? -1.013 1.376 17.398 1.00 67.94 98 ASP A O 1
ATOM 780 N N . GLY A 1 99 ? 0.767 0.947 16.113 1.00 56.16 99 GLY A N 1
ATOM 781 C CA . GLY A 1 99 ? 1.243 -0.230 16.853 1.00 56.16 99 GLY A CA 1
ATOM 782 C C . GLY A 1 99 ? 0.485 -1.550 16.681 1.00 56.16 99 GLY A C 1
ATOM 783 O O . GLY A 1 99 ? 0.808 -2.509 17.381 1.00 56.16 99 GLY A O 1
ATOM 784 N N . TYR A 1 100 ? -0.469 -1.658 15.751 1.00 62.53 100 TYR A N 1
ATOM 785 C CA . TYR A 1 100 ? -1.216 -2.912 15.523 1.00 62.53 100 TYR A CA 1
ATOM 786 C C . TYR A 1 100 ? -1.027 -3.532 14.141 1.00 62.53 100 TYR A C 1
ATOM 788 O O . TYR A 1 100 ? -1.490 -4.650 13.912 1.00 62.53 100 TYR A O 1
ATOM 796 N N . VAL A 1 101 ? -0.326 -2.840 13.243 1.00 76.12 101 VAL A N 1
ATOM 797 C CA . VAL A 1 101 ? -0.046 -3.333 11.897 1.00 76.12 101 VAL A CA 1
ATOM 798 C C . VAL A 1 101 ? 1.304 -4.039 11.894 1.00 76.12 101 VAL A C 1
ATOM 800 O O . VAL A 1 101 ? 2.351 -3.415 12.066 1.00 76.12 101 VAL A O 1
ATOM 803 N N . LYS A 1 102 ? 1.298 -5.357 11.686 1.00 77.06 102 LYS A N 1
ATOM 804 C CA . LYS A 1 102 ? 2.529 -6.088 11.362 1.00 77.06 102 LYS A CA 1
ATOM 805 C C . LYS A 1 102 ? 2.916 -5.748 9.929 1.00 77.06 102 LYS A C 1
ATOM 807 O O . LYS A 1 102 ? 2.149 -6.068 9.028 1.00 77.06 102 LYS A O 1
ATOM 812 N N . ALA A 1 103 ? 4.073 -5.114 9.747 1.00 78.00 103 ALA A N 1
ATOM 813 C CA . ALA A 1 103 ? 4.566 -4.695 8.441 1.00 78.00 103 ALA A CA 1
ATOM 814 C C . ALA A 1 103 ? 5.776 -5.526 7.989 1.00 78.00 103 ALA A C 1
ATOM 816 O O . ALA A 1 103 ? 6.759 -5.629 8.725 1.00 78.00 103 ALA A O 1
ATOM 817 N N . ASN A 1 104 ? 5.724 -6.067 6.772 1.00 77.50 104 ASN A N 1
ATOM 818 C CA . ASN A 1 104 ? 6.893 -6.548 6.032 1.00 77.50 104 ASN A CA 1
ATOM 819 C C . ASN A 1 104 ? 7.100 -5.620 4.830 1.00 77.50 104 ASN A C 1
ATOM 821 O O . ASN A 1 104 ? 6.206 -5.499 3.994 1.00 77.50 104 ASN A O 1
ATOM 825 N N . ILE A 1 105 ? 8.235 -4.918 4.794 1.00 77.38 105 ILE A N 1
ATOM 826 C CA . ILE A 1 105 ? 8.526 -3.898 3.781 1.00 77.38 105 ILE A CA 1
ATOM 827 C C . ILE A 1 105 ? 9.852 -4.244 3.124 1.00 77.38 105 ILE A C 1
ATOM 829 O O . ILE A 1 105 ? 10.871 -4.350 3.816 1.00 77.38 105 ILE A O 1
ATOM 833 N N . ARG A 1 106 ? 9.840 -4.393 1.802 1.00 75.25 106 ARG A N 1
ATOM 834 C CA . ARG A 1 106 ? 11.042 -4.627 1.003 1.00 75.25 106 ARG A CA 1
ATOM 835 C C . ARG A 1 106 ? 11.024 -3.713 -0.214 1.00 75.25 106 ARG A C 1
ATOM 837 O O . ARG A 1 106 ? 10.124 -3.813 -1.041 1.00 75.25 106 ARG A O 1
ATOM 844 N N . ASP A 1 107 ? 12.046 -2.873 -0.305 1.00 67.25 107 ASP A N 1
ATOM 845 C CA . ASP A 1 107 ? 12.318 -2.061 -1.487 1.00 67.25 107 ASP A CA 1
ATOM 846 C C . ASP A 1 107 ? 13.477 -2.710 -2.250 1.00 67.25 107 ASP A C 1
ATOM 848 O O . ASP A 1 107 ? 14.530 -2.984 -1.665 1.00 67.25 107 ASP A O 1
ATOM 852 N N . MET A 1 108 ? 13.311 -2.911 -3.558 1.00 59.75 108 MET A N 1
ATOM 853 C CA . MET A 1 108 ? 14.439 -3.117 -4.463 1.00 59.75 108 MET A CA 1
ATOM 854 C C . MET A 1 108 ? 14.875 -1.755 -5.001 1.00 59.75 108 MET A C 1
ATOM 856 O O . MET A 1 108 ? 14.261 -1.201 -5.908 1.00 59.75 108 MET A O 1
ATOM 860 N N . ILE A 1 109 ? 15.964 -1.210 -4.462 1.00 54.69 109 ILE A N 1
ATOM 861 C CA . ILE A 1 109 ? 16.757 -0.216 -5.188 1.00 54.69 109 ILE A CA 1
ATOM 862 C C . ILE A 1 109 ? 18.118 -0.847 -5.443 1.00 54.69 109 ILE A C 1
ATOM 864 O O . ILE A 1 109 ? 19.032 -0.720 -4.633 1.00 54.69 109 ILE A O 1
ATOM 868 N N . GLU A 1 110 ? 18.263 -1.516 -6.582 1.00 43.16 110 GLU A N 1
ATOM 869 C CA . GLU A 1 110 ? 19.582 -1.801 -7.138 1.00 43.16 110 GLU A CA 1
ATOM 870 C C . GLU A 1 110 ? 19.808 -0.875 -8.330 1.00 43.16 110 GLU A C 1
ATOM 872 O O . GLU A 1 110 ? 19.391 -1.144 -9.452 1.00 43.16 110 GLU A O 1
ATOM 877 N N . ARG A 1 111 ? 20.472 0.256 -8.076 1.00 43.47 111 ARG A N 1
ATOM 878 C CA . ARG A 1 111 ? 21.141 1.018 -9.133 1.00 43.47 111 ARG A CA 1
ATOM 879 C C . ARG A 1 111 ? 22.640 1.012 -8.833 1.00 43.47 111 ARG A C 1
ATOM 881 O O . ARG A 1 111 ? 23.053 1.558 -7.810 1.00 43.47 111 ARG A O 1
ATOM 888 N N . GLN A 1 112 ? 23.397 0.320 -9.691 1.00 34.34 112 GLN A N 1
ATOM 889 C CA . GLN A 1 112 ? 24.86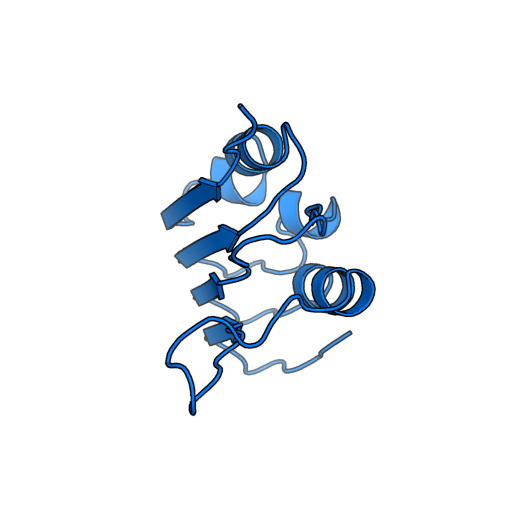3 0.384 -9.772 1.00 34.34 112 GLN A CA 1
ATOM 890 C C . GLN A 1 112 ? 25.327 1.763 -10.245 1.00 34.34 112 GLN A C 1
ATOM 892 O O . GLN A 1 112 ? 24.600 2.381 -11.057 1.00 34.34 112 GLN A O 1
#

Solvent-accessible surface area (backbone atoms only — not comparable to full-atom values): 6389 Å² total; per-residue (Å²): 113,61,81,50,71,83,38,42,66,46,80,44,70,40,77,22,91,85,78,76,41,57,61,52,79,76,57,67,65,60,54,47,33,58,55,65,26,48,26,67,49,21,30,37,40,39,37,49,57,55,46,84,97,56,93,67,63,44,74,82,54,67,58,42,32,57,21,73,35,38,74,47,46,37,37,38,36,43,35,22,32,53,41,93,61,44,67,59,50,47,68,70,14,52,45,44,64,78,69,60,38,52,75,49,80,48,73,67,82,87,79,133

Foldseek 3Di:
DDDDAPAAEEAAFQADPVVRFRVAADDQVVVQCVLQAAHANYAEYAHDRADPPDPDAYARDLNNLQCVRPVNYQEYEYEYAHDPCRVVSNCPGNNPPVPRYDYDYYHDDDDD

pLDDT: mean 84.7, std 12.81, range [34.34, 96.69]

Sequence (112 aa):
PLSIPTLERLDVQTDDPITCLNGGPLDVETVQNIFRSSFENLREFCADLEVYESDVEYMLPQEFLDGKNLPNLKGLEVVGNFRSGEQSRLQNSVLLRDGYVKANIRDMIERQ